Protein AF-A0A946WV49-F1 (afdb_monomer_lite)

Radius of gyration: 29.09 Å; chains: 1; bounding box: 54×86×63 Å

Sequence (162 aa):
MISLFKPFAFFIPVVTVVSLCIFGCSSELEPGNDSLSDRLSIEEINAKRGDACDCISNTIAKLDAFTLKMNSGEYKKSSDLNSALIVAMNGCMTPTGHQEADAAWSVSMSGCESFLSIRESMMLVSQTAALLKQAEQEELFKQTGGASGSAEILNRLSNKNK

Structure (mmCIF, N/CA/C/O backbone):
data_AF-A0A946WV49-F1
#
_entry.id   AF-A0A946WV49-F1
#
loop_
_atom_site.group_PDB
_atom_site.id
_atom_site.type_symbol
_atom_site.label_atom_id
_atom_site.label_alt_id
_atom_site.label_comp_id
_atom_site.label_asym_id
_atom_site.label_entity_id
_atom_site.label_seq_id
_atom_site.pdbx_PDB_ins_code
_atom_site.Cartn_x
_atom_site.Cartn_y
_atom_site.Cartn_z
_atom_site.occupancy
_atom_site.B_iso_or_equiv
_atom_site.auth_seq_id
_atom_site.auth_comp_id
_atom_site.auth_asym_id
_atom_site.auth_atom_id
_atom_site.pdbx_PDB_model_num
ATOM 1 N N . MET A 1 1 ? 31.275 76.960 12.014 1.00 36.88 1 MET A N 1
ATOM 2 C CA . MET A 1 1 ? 30.042 76.747 11.224 1.00 36.88 1 MET A CA 1
ATOM 3 C C . MET A 1 1 ? 30.268 75.494 10.401 1.00 36.88 1 MET A C 1
ATOM 5 O O . MET A 1 1 ? 31.186 75.488 9.601 1.00 36.88 1 MET A O 1
ATOM 9 N N . ILE A 1 2 ? 29.795 74.337 10.864 1.00 35.72 2 ILE A N 1
ATOM 10 C CA . ILE A 1 2 ? 28.419 73.823 10.707 1.00 35.72 2 ILE A CA 1
ATOM 11 C C . ILE A 1 2 ? 28.104 73.564 9.231 1.00 35.72 2 ILE A C 1
ATOM 13 O O . ILE A 1 2 ? 27.744 74.498 8.531 1.00 35.72 2 ILE A O 1
ATOM 17 N N . SER A 1 3 ? 28.231 72.276 8.881 1.00 32.59 3 SER A N 1
ATOM 18 C CA . SER A 1 3 ? 27.356 71.480 8.006 1.00 32.59 3 SER A CA 1
ATOM 19 C C . SER A 1 3 ? 27.187 71.953 6.542 1.00 32.59 3 SER A C 1
ATOM 21 O O . SER A 1 3 ? 27.555 73.053 6.177 1.00 32.59 3 SER A O 1
ATOM 23 N N . LEU A 1 4 ? 26.756 71.154 5.573 1.00 41.81 4 LEU A N 1
ATOM 24 C CA . LEU A 1 4 ? 25.966 69.935 5.599 1.00 41.81 4 LEU A CA 1
ATOM 25 C C . LEU A 1 4 ? 26.294 69.170 4.311 1.00 41.81 4 LEU A C 1
ATOM 27 O O . LEU A 1 4 ? 26.303 69.716 3.211 1.00 41.81 4 LEU A O 1
ATOM 31 N N . PHE A 1 5 ? 26.591 67.894 4.483 1.00 40.34 5 PHE A N 1
ATOM 32 C CA . PHE A 1 5 ? 26.733 66.919 3.419 1.00 40.34 5 PHE A CA 1
ATOM 33 C C . PHE A 1 5 ? 25.345 66.573 2.842 1.00 40.34 5 PHE A C 1
ATOM 35 O O . PHE A 1 5 ? 24.392 66.444 3.613 1.00 40.34 5 PHE A O 1
ATOM 42 N N . LYS A 1 6 ? 25.344 66.181 1.551 1.00 46.06 6 LYS A N 1
ATOM 43 C CA . LYS A 1 6 ? 24.518 65.110 0.924 1.00 46.06 6 LYS A CA 1
ATOM 44 C C . LYS A 1 6 ? 23.171 65.529 0.258 1.00 46.06 6 LYS A C 1
ATOM 46 O O . LYS A 1 6 ? 22.649 66.593 0.554 1.00 46.06 6 LYS A O 1
ATOM 51 N N . PRO A 1 7 ? 22.545 64.670 -0.582 1.00 51.38 7 PRO A N 1
ATOM 52 C CA . PRO A 1 7 ? 22.956 64.226 -1.934 1.00 51.38 7 PRO A CA 1
ATOM 53 C C . PRO A 1 7 ? 21.762 64.194 -2.932 1.00 51.38 7 PRO A C 1
ATOM 55 O O . PRO A 1 7 ? 20.624 64.193 -2.497 1.00 51.38 7 PRO A O 1
ATOM 58 N N . PHE A 1 8 ? 21.972 64.003 -4.240 1.00 42.09 8 PHE A N 1
ATOM 59 C CA . PHE A 1 8 ? 20.988 63.306 -5.100 1.00 42.09 8 PHE A CA 1
ATOM 60 C C . PHE A 1 8 ? 21.700 62.648 -6.288 1.00 42.09 8 PHE A C 1
ATOM 62 O O . PHE A 1 8 ? 21.727 63.159 -7.400 1.00 42.09 8 PHE A O 1
ATOM 69 N N . ALA A 1 9 ? 22.299 61.488 -6.031 1.00 45.59 9 ALA A N 1
ATOM 70 C CA . ALA A 1 9 ? 22.598 60.500 -7.059 1.00 45.59 9 ALA A CA 1
ATOM 71 C C . ALA A 1 9 ? 21.907 59.211 -6.614 1.00 45.59 9 ALA A C 1
ATOM 73 O O . ALA A 1 9 ? 22.410 58.467 -5.776 1.00 45.59 9 ALA A O 1
ATOM 74 N N . PHE A 1 10 ? 20.685 59.021 -7.102 1.00 45.97 10 PHE A N 1
ATOM 75 C CA . PHE A 1 10 ? 19.862 57.850 -6.835 1.00 45.97 10 PHE A CA 1
ATOM 76 C C . PHE A 1 10 ? 20.233 56.773 -7.865 1.00 45.97 10 PHE A C 1
ATOM 78 O O . PHE A 1 10 ? 19.526 56.554 -8.840 1.00 45.97 10 PHE A O 1
ATOM 85 N N . PHE A 1 11 ? 21.391 56.141 -7.679 1.00 43.84 11 PHE A N 1
ATOM 86 C CA . PHE A 1 11 ? 21.686 54.845 -8.286 1.00 43.84 11 PHE A CA 1
ATOM 87 C C . PHE A 1 11 ? 21.586 53.809 -7.178 1.00 43.84 11 PHE A C 1
ATOM 89 O O . PHE A 1 11 ? 22.450 53.711 -6.310 1.00 43.84 11 PHE A O 1
ATOM 96 N N . ILE A 1 12 ? 20.477 53.081 -7.188 1.00 52.62 12 ILE A N 1
ATOM 97 C CA . ILE A 1 12 ? 20.259 51.915 -6.349 1.00 52.62 12 ILE A CA 1
ATOM 98 C C . ILE A 1 12 ? 20.776 50.689 -7.115 1.00 52.62 12 ILE A C 1
ATOM 100 O O . ILE A 1 12 ? 20.146 50.299 -8.096 1.00 52.62 12 ILE A O 1
ATOM 104 N N . PRO A 1 13 ? 21.845 50.018 -6.658 1.00 46.16 13 PRO A N 1
ATOM 105 C CA . PRO A 1 13 ? 21.958 48.579 -6.792 1.00 46.16 13 PRO A CA 1
ATOM 106 C C . PRO A 1 13 ? 21.456 47.957 -5.484 1.00 46.16 13 PRO A C 1
ATOM 108 O O . PRO A 1 13 ? 22.174 47.848 -4.490 1.00 46.16 13 PRO A O 1
ATOM 111 N N . VAL A 1 14 ? 20.173 47.600 -5.470 1.00 47.38 14 VAL A N 1
ATOM 112 C CA . VAL A 1 14 ? 19.566 46.799 -4.406 1.00 47.38 14 VAL A CA 1
ATOM 113 C C . VAL A 1 14 ? 19.996 45.349 -4.637 1.00 47.38 14 VAL A C 1
ATOM 115 O O . VAL A 1 14 ? 19.584 44.703 -5.591 1.00 47.38 14 VAL A O 1
ATOM 118 N N . VAL A 1 15 ? 20.847 44.896 -3.715 1.00 52.91 15 VAL A N 1
ATOM 119 C CA . VAL A 1 15 ? 20.906 43.542 -3.150 1.00 52.91 15 VAL A CA 1
ATOM 120 C C . 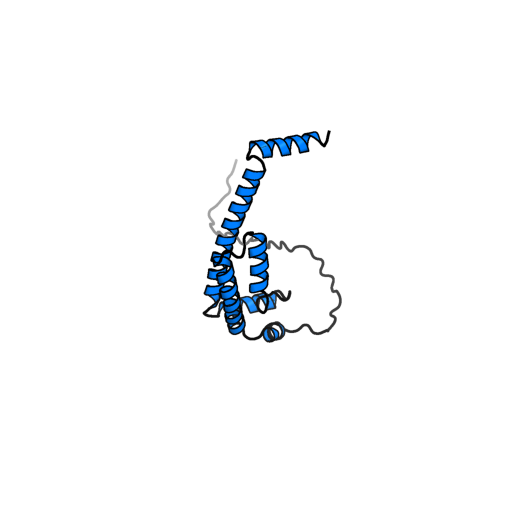VAL A 1 15 ? 21.405 42.426 -4.077 1.00 52.91 15 VAL A C 1
ATOM 122 O O . VAL A 1 15 ? 20.643 41.699 -4.701 1.00 52.91 15 VAL A O 1
ATOM 125 N N . THR A 1 16 ? 22.712 42.175 -4.002 1.00 56.03 16 THR A N 1
ATOM 126 C CA . THR A 1 16 ? 23.298 40.843 -4.219 1.00 56.03 16 THR A CA 1
ATOM 127 C C . THR A 1 16 ? 24.066 40.416 -2.972 1.00 56.03 16 THR A C 1
ATOM 129 O O . THR A 1 16 ? 25.289 40.500 -2.935 1.00 56.03 16 THR A O 1
ATOM 132 N N . VAL A 1 17 ? 23.346 39.972 -1.938 1.00 57.25 17 VAL A N 1
ATOM 133 C CA . VAL A 1 17 ? 23.888 39.083 -0.898 1.00 57.25 17 VAL A CA 1
ATOM 134 C C . VAL A 1 17 ? 22.772 38.135 -0.457 1.00 57.25 17 VAL A C 1
ATOM 136 O O . VAL A 1 17 ? 21.966 38.461 0.407 1.00 57.25 17 VAL A O 1
ATOM 139 N N . VAL A 1 18 ? 22.727 36.954 -1.065 1.00 47.72 18 VAL A N 1
ATOM 140 C CA . VAL A 1 18 ? 22.116 35.750 -0.480 1.00 47.72 18 VAL A CA 1
ATOM 141 C C . VAL A 1 18 ? 23.211 34.690 -0.580 1.00 47.72 18 VAL A C 1
ATOM 143 O O . VAL A 1 18 ? 23.402 34.071 -1.617 1.00 47.72 18 VAL A O 1
ATOM 146 N N . SER A 1 19 ? 24.210 34.773 0.299 1.00 51.50 19 SER A N 1
ATOM 147 C CA . SER A 1 19 ? 24.340 33.888 1.461 1.00 51.50 19 SER A CA 1
ATOM 148 C C . SER A 1 19 ? 24.060 32.428 1.100 1.00 51.50 19 SER A C 1
ATOM 150 O O . SER A 1 19 ? 22.930 31.954 1.200 1.00 51.50 19 SER A O 1
ATOM 152 N N . LEU A 1 20 ? 25.122 31.731 0.684 1.00 50.81 20 LEU A N 1
ATOM 153 C CA . LEU A 1 20 ? 25.182 30.277 0.654 1.00 50.81 20 LEU A CA 1
ATOM 154 C C . LEU A 1 20 ? 24.938 29.744 2.073 1.00 50.81 20 LEU A C 1
ATOM 156 O O . LEU A 1 20 ? 25.853 29.689 2.891 1.00 50.81 20 LEU A O 1
ATOM 160 N N . CYS A 1 21 ? 23.711 29.330 2.370 1.00 43.78 21 CYS A N 1
ATOM 161 C CA . CYS A 1 21 ? 23.438 28.496 3.533 1.00 43.78 21 CYS A CA 1
ATOM 162 C C . CYS A 1 21 ? 23.740 27.042 3.164 1.00 43.78 21 CYS A C 1
ATOM 164 O O . CYS A 1 21 ? 22.841 26.257 2.871 1.00 43.78 21 CYS A O 1
ATOM 166 N N . ILE A 1 22 ? 25.027 26.692 3.174 1.00 51.03 22 ILE A N 1
ATOM 167 C CA . ILE A 1 22 ? 25.474 25.301 3.244 1.00 51.03 22 ILE A CA 1
ATOM 168 C C . ILE A 1 22 ? 25.239 24.849 4.690 1.00 51.03 22 ILE A C 1
ATOM 170 O O . ILE A 1 22 ? 26.147 24.867 5.513 1.00 51.03 22 ILE A O 1
ATOM 174 N N . PHE A 1 23 ? 24.012 24.449 5.023 1.00 48.38 23 PHE A N 1
ATOM 175 C CA . PHE A 1 23 ? 23.802 23.511 6.127 1.00 48.38 23 PHE A CA 1
ATOM 176 C C . PHE A 1 23 ? 24.034 22.103 5.580 1.00 48.38 23 PHE A C 1
ATOM 178 O O . PHE A 1 23 ? 23.117 21.305 5.416 1.00 48.38 23 PHE A O 1
ATOM 185 N N . GLY A 1 24 ? 25.293 21.836 5.236 1.00 37.50 24 GLY A N 1
ATOM 186 C CA . GLY A 1 24 ? 25.787 20.480 5.101 1.00 37.50 24 GLY A CA 1
ATOM 187 C C . GLY A 1 24 ? 25.917 19.912 6.506 1.00 37.50 24 GLY A C 1
ATOM 188 O O . GLY A 1 24 ? 26.663 20.450 7.323 1.00 37.50 24 GLY A O 1
ATOM 189 N N . CYS A 1 25 ? 25.175 18.846 6.800 1.00 45.91 25 CYS A N 1
ATOM 190 C CA . CYS A 1 25 ? 25.564 17.943 7.872 1.00 45.91 25 CYS A CA 1
ATOM 191 C C . CYS A 1 25 ? 27.013 17.524 7.610 1.00 45.91 25 CYS A C 1
ATOM 193 O O . CYS A 1 25 ? 27.309 16.926 6.578 1.00 45.91 25 CYS A O 1
ATOM 195 N N . SER A 1 26 ? 27.901 17.874 8.538 1.00 46.25 26 SER A N 1
ATOM 196 C CA . SER A 1 26 ? 29.258 17.350 8.605 1.00 46.25 26 SER A CA 1
ATOM 197 C C . SER A 1 26 ? 29.184 15.827 8.654 1.00 46.25 26 SER A C 1
ATOM 199 O O . SER A 1 26 ? 28.829 15.231 9.667 1.00 46.25 26 SER A O 1
ATOM 201 N N . SER A 1 27 ? 29.507 15.191 7.541 1.00 44.69 27 SER A N 1
ATOM 202 C CA . SER A 1 27 ? 30.120 13.875 7.541 1.00 44.69 27 SER A CA 1
ATOM 203 C C . SER A 1 27 ? 31.398 14.046 6.748 1.00 44.69 27 SER A C 1
ATOM 205 O O . SER A 1 27 ? 31.383 14.343 5.557 1.00 44.69 27 SER A O 1
ATOM 207 N N . GLU A 1 28 ? 32.487 14.008 7.501 1.00 43.12 28 GLU A N 1
ATOM 208 C CA . GLU A 1 28 ? 33.867 13.982 7.053 1.00 43.12 28 GLU A CA 1
ATOM 209 C C . GLU A 1 28 ? 33.983 13.006 5.871 1.00 43.12 28 GLU A C 1
ATOM 211 O O . GLU A 1 28 ? 33.748 11.806 6.013 1.00 43.12 28 GLU A O 1
ATOM 216 N N . LEU A 1 29 ? 34.240 13.540 4.675 1.00 46.19 29 LEU A N 1
ATOM 217 C CA . LEU A 1 29 ? 34.563 12.740 3.499 1.00 46.19 29 LEU A CA 1
ATOM 218 C C . LEU A 1 29 ? 36.008 12.266 3.656 1.00 46.19 29 LEU A C 1
ATOM 220 O O . LEU A 1 29 ? 36.939 12.885 3.146 1.00 46.19 29 LEU A O 1
ATOM 224 N N . GLU A 1 30 ? 36.182 11.165 4.376 1.00 43.03 30 GLU A N 1
ATOM 225 C CA . GLU A 1 30 ? 37.360 10.320 4.223 1.00 43.03 30 GLU A CA 1
ATOM 226 C C . GLU A 1 30 ? 37.374 9.789 2.775 1.00 43.03 30 GLU A C 1
ATOM 228 O O . GLU A 1 30 ? 36.382 9.185 2.346 1.00 43.03 30 GLU A O 1
ATOM 233 N N . PRO A 1 31 ? 38.455 9.971 1.989 1.00 45.38 31 PRO A N 1
ATOM 234 C CA . PRO A 1 31 ? 38.607 9.333 0.688 1.00 45.38 31 PRO A CA 1
ATOM 235 C C . PRO A 1 31 ? 38.966 7.859 0.917 1.00 45.38 31 PRO A C 1
ATOM 237 O O . PRO A 1 31 ? 40.100 7.413 0.745 1.00 45.38 31 PRO A O 1
ATOM 240 N N . GLY A 1 32 ? 37.977 7.102 1.383 1.00 37.28 32 GLY A N 1
ATOM 241 C CA . GLY A 1 32 ? 38.067 5.678 1.647 1.00 37.28 32 GLY A CA 1
ATOM 242 C C . GLY A 1 32 ? 37.874 4.883 0.366 1.00 37.28 32 GLY A C 1
ATOM 243 O O . GLY A 1 32 ? 36.765 4.462 0.075 1.00 37.28 32 GLY A O 1
ATOM 244 N N . ASN A 1 33 ? 38.980 4.674 -0.349 1.00 35.75 33 ASN A N 1
ATOM 245 C CA . ASN A 1 33 ? 39.256 3.508 -1.188 1.00 35.75 33 ASN A CA 1
ATOM 246 C C . ASN A 1 33 ? 38.115 3.107 -2.151 1.00 35.75 33 ASN A C 1
ATOM 248 O O . ASN A 1 33 ? 37.256 2.290 -1.809 1.00 35.75 33 ASN A O 1
ATOM 252 N N . ASP A 1 34 ? 38.161 3.635 -3.380 1.00 42.03 34 ASP A N 1
ATOM 253 C CA . ASP A 1 34 ? 37.418 3.111 -4.530 1.00 42.03 34 ASP A CA 1
ATOM 254 C C . ASP A 1 34 ? 37.836 1.655 -4.790 1.00 42.03 34 ASP A C 1
ATOM 256 O O . ASP A 1 34 ? 38.673 1.328 -5.632 1.00 42.03 34 ASP A O 1
ATOM 260 N N . SER A 1 35 ? 37.219 0.751 -4.035 1.00 37.72 35 SER A N 1
ATOM 261 C CA . SER A 1 35 ? 37.015 -0.622 -4.446 1.00 37.72 35 SER A CA 1
ATOM 262 C C . SER A 1 35 ? 36.158 -0.566 -5.707 1.00 37.72 35 SER A C 1
ATOM 264 O O . SER A 1 35 ? 34.937 -0.416 -5.644 1.00 37.72 35 SER A O 1
ATOM 266 N N . LEU A 1 36 ? 36.833 -0.639 -6.854 1.00 44.16 36 LEU A N 1
ATOM 267 C CA . LEU A 1 36 ? 36.302 -0.947 -8.181 1.00 44.16 36 LEU A CA 1
ATOM 268 C C . LEU A 1 36 ? 35.616 -2.327 -8.169 1.00 44.16 36 LEU A C 1
ATOM 270 O O . LEU A 1 36 ? 36.095 -3.286 -8.766 1.00 44.16 36 LEU A O 1
ATOM 274 N N . SER A 1 37 ? 34.509 -2.435 -7.444 1.00 41.31 37 SER A N 1
ATOM 275 C CA . SER A 1 37 ? 33.667 -3.619 -7.352 1.00 41.31 37 SER A CA 1
ATOM 276 C C . SER A 1 37 ? 32.230 -3.180 -7.628 1.00 41.31 37 SER A C 1
ATOM 278 O O . SER A 1 37 ? 31.565 -2.647 -6.745 1.00 41.31 37 SER A O 1
ATOM 280 N N . ASP A 1 38 ? 31.797 -3.350 -8.879 1.00 53.75 38 ASP A N 1
ATOM 281 C CA . ASP A 1 38 ? 30.407 -3.323 -9.360 1.00 53.75 38 ASP A CA 1
ATOM 282 C C . ASP A 1 38 ? 29.462 -2.297 -8.706 1.00 53.75 38 ASP A C 1
ATOM 284 O O . ASP A 1 38 ? 28.470 -2.647 -8.060 1.00 53.75 38 ASP A O 1
ATOM 288 N N . ARG A 1 39 ? 29.696 -0.998 -8.935 1.00 65.38 39 ARG A N 1
ATOM 289 C CA . ARG A 1 39 ? 28.597 -0.027 -8.827 1.00 65.38 39 ARG A CA 1
ATOM 290 C C . ARG A 1 39 ? 27.713 -0.170 -10.063 1.00 65.38 39 ARG A C 1
ATOM 292 O O . ARG A 1 39 ? 27.996 0.433 -11.092 1.00 65.38 39 ARG A O 1
ATOM 299 N N . LEU A 1 40 ? 26.670 -0.994 -9.956 1.00 76.00 40 LEU A N 1
ATOM 300 C CA . LEU A 1 40 ? 25.604 -1.062 -10.959 1.00 76.00 40 LEU A CA 1
ATOM 301 C C . LEU A 1 40 ? 25.029 0.341 -11.196 1.00 76.00 40 LEU A C 1
ATOM 303 O O . LEU A 1 40 ? 24.801 1.092 -10.244 1.00 76.00 40 LEU A O 1
ATOM 307 N N . SER A 1 41 ? 24.784 0.676 -12.458 1.00 88.62 41 SER A N 1
ATOM 308 C CA . SER A 1 41 ? 24.081 1.899 -12.854 1.00 88.62 41 SER A CA 1
ATOM 309 C C . SER A 1 41 ? 22.634 1.914 -12.343 1.00 88.62 41 SER A C 1
ATOM 311 O O . SER A 1 41 ? 22.058 0.876 -11.999 1.00 88.62 41 SER A O 1
ATOM 313 N N . ILE A 1 42 ? 22.018 3.100 -12.311 1.00 89.44 42 ILE A N 1
ATOM 314 C CA . ILE A 1 42 ? 20.606 3.273 -11.928 1.00 89.44 42 ILE A CA 1
ATOM 315 C C . ILE A 1 42 ? 19.701 2.418 -12.824 1.00 89.44 42 ILE A C 1
ATOM 317 O O . ILE A 1 42 ? 18.779 1.758 -12.337 1.00 89.44 42 ILE A O 1
ATOM 321 N N . GLU A 1 43 ? 19.990 2.404 -14.122 1.00 86.69 43 GLU A N 1
ATOM 322 C CA . GLU A 1 43 ? 19.270 1.643 -15.135 1.00 86.69 43 GLU A CA 1
ATOM 323 C C . GLU A 1 43 ? 19.370 0.141 -14.869 1.00 86.69 43 GLU A C 1
ATOM 325 O O . GLU A 1 43 ? 18.357 -0.548 -14.916 1.00 86.69 43 GLU A O 1
ATOM 330 N N . GLU A 1 44 ? 20.550 -0.375 -14.521 1.00 89.06 44 GLU A N 1
ATOM 331 C CA . GLU A 1 44 ? 20.735 -1.796 -14.200 1.00 89.06 44 GLU A CA 1
ATOM 332 C C . GLU A 1 44 ? 20.031 -2.201 -12.901 1.00 89.06 44 GLU A C 1
ATOM 334 O O . GLU A 1 44 ? 19.468 -3.296 -12.816 1.00 89.06 44 GLU A O 1
ATOM 339 N N . ILE A 1 45 ? 20.038 -1.333 -11.885 1.00 88.81 45 ILE A N 1
ATOM 340 C CA . ILE A 1 45 ? 19.332 -1.576 -10.620 1.00 88.81 45 ILE A CA 1
ATOM 341 C C . ILE A 1 45 ? 17.822 -1.633 -10.866 1.00 88.81 45 ILE A C 1
ATOM 343 O O . ILE A 1 45 ? 17.157 -2.568 -10.415 1.00 88.81 45 ILE A O 1
ATOM 347 N N . ASN A 1 46 ? 17.274 -0.670 -11.609 1.00 90.44 46 ASN A N 1
ATOM 348 C CA . ASN A 1 46 ? 15.840 -0.616 -11.881 1.00 90.44 46 ASN A CA 1
ATOM 349 C C . ASN A 1 46 ? 15.390 -1.651 -12.919 1.00 90.44 46 ASN A C 1
ATOM 351 O O . ASN A 1 46 ? 14.302 -2.199 -12.771 1.00 90.44 46 ASN A O 1
ATOM 355 N N . ALA A 1 47 ? 16.227 -2.030 -13.888 1.00 89.31 47 ALA A N 1
ATOM 356 C CA . ALA A 1 47 ? 15.919 -3.111 -14.828 1.00 89.31 47 ALA A CA 1
ATOM 357 C C . ALA A 1 47 ? 15.667 -4.448 -14.111 1.00 89.31 47 ALA A C 1
ATOM 359 O O . ALA A 1 47 ? 14.799 -5.219 -14.519 1.00 89.31 47 ALA A O 1
ATOM 360 N N . LYS A 1 48 ? 16.362 -4.711 -12.994 1.00 90.19 48 LYS A N 1
ATOM 361 C CA . LYS A 1 48 ? 16.122 -5.902 -12.156 1.00 90.19 48 LYS A CA 1
ATOM 362 C C . LYS A 1 48 ? 14.748 -5.906 -11.478 1.00 90.19 48 LYS A C 1
ATOM 364 O O . LYS A 1 48 ? 14.294 -6.969 -11.062 1.00 90.19 48 LYS A O 1
ATOM 369 N N . ARG A 1 49 ? 14.092 -4.747 -11.348 1.00 90.94 49 ARG A N 1
ATOM 370 C CA . ARG A 1 49 ? 12.742 -4.618 -10.770 1.00 90.94 49 ARG A CA 1
ATOM 371 C C . ARG A 1 49 ? 11.634 -4.920 -11.783 1.00 90.94 49 ARG A C 1
ATOM 373 O O . ARG A 1 49 ? 10.506 -5.168 -11.363 1.00 90.94 49 ARG A O 1
ATOM 380 N N . GLY A 1 50 ? 11.964 -4.960 -13.075 1.00 92.44 50 GLY A N 1
ATOM 381 C CA . GLY A 1 50 ? 11.029 -5.229 -14.165 1.00 92.44 50 GLY A CA 1
ATOM 382 C C . GLY A 1 50 ? 10.342 -3.968 -14.684 1.00 92.44 50 GLY A C 1
ATOM 383 O O . GLY A 1 50 ? 10.891 -2.871 -14.602 1.00 92.44 50 GLY A O 1
ATOM 384 N N . ASP A 1 51 ? 9.144 -4.136 -15.240 1.00 95.75 51 ASP A N 1
ATOM 385 C CA . ASP A 1 51 ? 8.334 -3.026 -15.737 1.00 95.75 51 ASP A CA 1
ATOM 386 C C . ASP A 1 51 ? 7.594 -2.307 -14.594 1.00 95.75 51 ASP A C 1
ATOM 388 O O . ASP A 1 51 ? 7.037 -2.927 -13.680 1.00 95.75 51 ASP A O 1
ATOM 392 N N . ALA A 1 52 ? 7.599 -0.974 -14.636 1.00 95.62 52 ALA A N 1
ATOM 393 C CA . ALA A 1 52 ? 7.013 -0.146 -13.588 1.00 95.62 52 ALA A CA 1
ATOM 394 C C . ALA A 1 52 ? 5.479 -0.246 -13.547 1.00 95.62 52 ALA A C 1
ATOM 396 O O . ALA A 1 52 ? 4.890 -0.214 -12.465 1.00 95.62 52 ALA A O 1
ATOM 397 N N . CYS A 1 53 ? 4.813 -0.405 -14.690 1.00 96.44 53 CYS A N 1
ATOM 398 C CA . CYS A 1 53 ? 3.356 -0.483 -14.749 1.00 96.44 53 CYS A CA 1
ATOM 399 C C . CYS A 1 53 ? 2.838 -1.892 -14.454 1.00 96.44 53 CYS A C 1
ATOM 401 O O . CYS A 1 53 ? 1.791 -2.031 -13.813 1.00 96.44 53 CYS A O 1
ATOM 403 N N . ASP A 1 54 ? 3.607 -2.929 -14.779 1.00 96.38 54 ASP A N 1
ATOM 404 C CA . ASP A 1 54 ? 3.376 -4.283 -14.267 1.00 96.38 54 ASP A CA 1
ATOM 405 C C . ASP A 1 54 ? 3.521 -4.321 -12.742 1.00 96.38 54 ASP A C 1
ATOM 407 O O . ASP A 1 54 ? 2.709 -4.937 -12.045 1.00 96.38 54 ASP A O 1
ATOM 411 N N . CYS A 1 55 ? 4.520 -3.619 -12.193 1.00 95.69 55 CYS A N 1
ATOM 412 C CA . CYS A 1 55 ? 4.687 -3.479 -10.749 1.00 95.69 55 CYS A CA 1
ATOM 413 C C . CYS A 1 55 ? 3.446 -2.863 -10.080 1.00 95.69 55 CYS A C 1
ATOM 415 O O . CYS A 1 55 ? 2.935 -3.402 -9.090 1.00 95.69 55 CYS A O 1
ATOM 417 N N . ILE A 1 56 ? 2.928 -1.767 -10.639 1.00 96.38 56 ILE A N 1
ATOM 418 C CA . ILE A 1 56 ? 1.720 -1.102 -10.138 1.00 96.38 56 ILE A CA 1
ATOM 419 C C . ILE A 1 56 ? 0.500 -2.016 -10.247 1.00 96.38 56 ILE A C 1
ATOM 421 O O . ILE A 1 56 ? -0.207 -2.197 -9.257 1.00 96.38 56 ILE A O 1
ATOM 425 N N . SER A 1 57 ? 0.288 -2.651 -11.399 1.00 95.69 57 SER A N 1
ATOM 426 C CA . SER A 1 57 ? -0.856 -3.543 -11.630 1.00 95.69 57 SER A CA 1
ATOM 427 C C . SER A 1 57 ? -0.872 -4.717 -10.647 1.00 95.69 57 SER A C 1
ATOM 429 O O . SER A 1 57 ? -1.895 -5.011 -10.027 1.00 95.69 57 SER A O 1
ATOM 431 N N . ASN A 1 58 ? 0.289 -5.338 -10.419 1.00 95.19 58 ASN A N 1
ATOM 432 C CA . ASN A 1 58 ? 0.436 -6.410 -9.436 1.00 95.19 58 ASN A CA 1
ATOM 433 C C . ASN A 1 58 ? 0.200 -5.925 -8.001 1.00 95.19 58 ASN A C 1
ATOM 435 O O . ASN A 1 58 ? -0.357 -6.656 -7.180 1.00 95.19 58 ASN A O 1
ATOM 439 N N . THR A 1 59 ? 0.625 -4.703 -7.681 1.00 95.81 59 THR A N 1
ATOM 440 C CA . THR A 1 59 ? 0.418 -4.136 -6.345 1.00 95.81 59 THR A CA 1
ATOM 441 C C . THR A 1 59 ? -1.050 -3.805 -6.097 1.00 95.81 59 THR A C 1
ATOM 443 O O . THR A 1 59 ? -1.559 -4.099 -5.019 1.00 95.81 59 THR A O 1
ATOM 446 N N . ILE A 1 60 ? -1.765 -3.293 -7.099 1.00 95.69 60 ILE A N 1
ATOM 447 C CA . ILE A 1 60 ? -3.211 -3.052 -7.013 1.00 95.69 60 ILE A CA 1
ATOM 448 C C . ILE A 1 60 ? -3.959 -4.353 -6.735 1.00 95.69 60 ILE A C 1
ATOM 450 O O . ILE A 1 60 ? -4.735 -4.401 -5.790 1.00 95.69 60 ILE A O 1
ATOM 454 N N . ALA A 1 61 ? -3.648 -5.440 -7.444 1.00 95.44 61 ALA A N 1
ATOM 455 C CA . ALA A 1 61 ? -4.291 -6.731 -7.190 1.00 95.44 61 ALA A CA 1
ATOM 456 C C . ALA A 1 61 ? -4.101 -7.217 -5.736 1.00 95.44 61 ALA A C 1
ATOM 458 O O . ALA A 1 61 ? -5.022 -7.762 -5.120 1.00 95.44 61 ALA A O 1
ATOM 459 N N . LYS A 1 62 ? -2.915 -6.992 -5.149 1.00 96.50 62 LYS A N 1
ATOM 460 C CA . LYS A 1 62 ? -2.662 -7.281 -3.726 1.00 96.50 62 LYS A CA 1
ATOM 461 C C . LYS A 1 62 ? -3.455 -6.355 -2.803 1.00 96.50 62 LYS A C 1
ATOM 463 O O . LYS A 1 62 ? -3.962 -6.815 -1.779 1.00 96.50 62 LYS A O 1
ATOM 468 N N . LEU A 1 63 ? -3.568 -5.073 -3.149 1.00 95.94 63 LEU A N 1
ATOM 469 C CA . LEU A 1 63 ? -4.334 -4.089 -2.385 1.00 95.94 63 LEU A CA 1
ATOM 470 C C . LEU A 1 63 ? -5.838 -4.328 -2.441 1.00 95.94 63 LEU A C 1
ATOM 472 O O . LEU A 1 63 ? -6.501 -4.149 -1.421 1.00 95.94 63 LEU A O 1
ATOM 476 N N . ASP A 1 64 ? -6.369 -4.800 -3.561 1.00 95.19 64 ASP A N 1
ATOM 477 C CA . ASP A 1 64 ? -7.771 -5.191 -3.684 1.00 95.19 64 ASP A CA 1
ATOM 478 C C . ASP A 1 64 ? -8.073 -6.365 -2.749 1.00 95.19 64 ASP A C 1
ATOM 480 O O . ASP A 1 64 ? -9.001 -6.308 -1.938 1.00 95.19 64 ASP A O 1
ATOM 484 N N . ALA A 1 65 ? -7.225 -7.399 -2.770 1.00 95.88 65 ALA A N 1
ATOM 485 C CA . ALA A 1 65 ? -7.343 -8.533 -1.858 1.00 95.88 65 ALA A CA 1
ATOM 486 C C . ALA A 1 65 ? -7.230 -8.108 -0.383 1.00 95.88 65 ALA A C 1
ATOM 488 O O . ALA A 1 65 ? -7.998 -8.570 0.462 1.00 95.88 65 ALA A O 1
ATOM 489 N N . PHE A 1 66 ? -6.301 -7.204 -0.064 1.00 97.31 66 PHE A N 1
ATOM 490 C CA . PHE A 1 66 ? -6.171 -6.625 1.273 1.00 97.31 66 PHE A CA 1
ATOM 491 C C . PHE A 1 66 ? -7.428 -5.843 1.686 1.00 97.31 66 PHE A C 1
ATOM 493 O O . PHE A 1 66 ? -7.922 -6.007 2.803 1.00 97.31 66 PHE A O 1
ATOM 500 N N . THR A 1 67 ? -7.968 -5.024 0.786 1.00 96.06 67 THR A N 1
ATOM 501 C CA . THR A 1 67 ? -9.127 -4.160 1.041 1.00 96.06 67 THR A CA 1
ATOM 502 C C . THR A 1 67 ? -10.383 -4.982 1.296 1.00 96.06 67 THR A C 1
ATOM 504 O O . THR A 1 67 ? -11.155 -4.652 2.194 1.00 96.06 67 THR A O 1
ATOM 507 N N . LEU A 1 68 ? -10.564 -6.100 0.587 1.00 96.12 68 LEU A N 1
ATOM 508 C CA . LEU A 1 68 ? -11.657 -7.038 0.856 1.00 96.12 68 LEU A CA 1
ATOM 509 C C . LEU A 1 68 ? -11.611 -7.569 2.296 1.00 96.12 68 LEU A C 1
ATOM 511 O O . LEU A 1 68 ? -12.631 -7.552 2.983 1.00 96.12 68 LEU A O 1
ATOM 515 N N . LYS A 1 69 ? -10.427 -7.964 2.780 1.00 96.56 69 LYS A N 1
ATOM 516 C CA . LYS A 1 69 ? -10.225 -8.428 4.165 1.00 96.56 69 LYS A CA 1
ATOM 517 C C . LYS A 1 69 ? -10.444 -7.328 5.201 1.00 96.56 69 LYS A C 1
ATOM 519 O O . LYS A 1 69 ? -11.031 -7.543 6.262 1.00 96.56 69 LYS A O 1
ATOM 524 N N . MET A 1 70 ? -9.976 -6.121 4.893 1.00 96.31 70 MET A N 1
ATOM 525 C CA . MET A 1 70 ? -10.205 -4.953 5.738 1.00 96.31 70 MET A CA 1
ATOM 526 C C . MET A 1 70 ? -11.707 -4.675 5.879 1.00 96.31 70 MET A C 1
ATOM 528 O O . MET A 1 70 ? -12.202 -4.541 6.996 1.00 96.31 70 MET A O 1
ATOM 532 N N . ASN A 1 71 ? -12.443 -4.672 4.766 1.00 94.44 71 ASN A N 1
ATOM 533 C CA . ASN A 1 71 ? -13.878 -4.389 4.742 1.00 94.44 71 ASN A CA 1
ATOM 534 C C . ASN A 1 71 ? -14.728 -5.519 5.342 1.00 94.44 71 ASN A C 1
ATOM 536 O O . ASN A 1 71 ? -15.811 -5.251 5.856 1.00 94.44 71 ASN A O 1
ATOM 540 N N . SER A 1 72 ? -14.243 -6.765 5.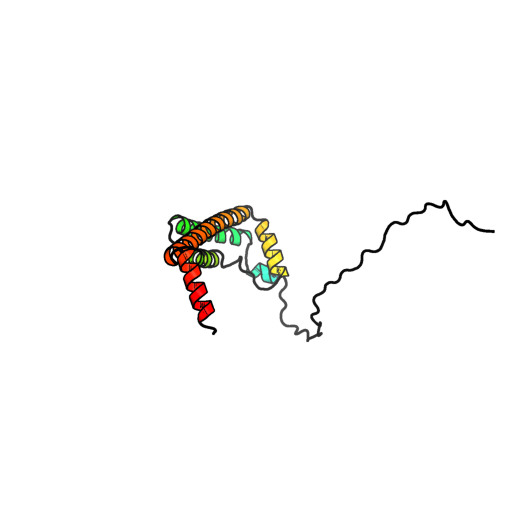350 1.00 96.12 72 SER A N 1
ATOM 541 C CA . SER A 1 72 ? -14.884 -7.859 6.094 1.00 96.12 72 SER A CA 1
ATOM 542 C C . SER A 1 72 ? -14.653 -7.779 7.608 1.00 96.12 72 SER A C 1
ATOM 544 O O . SER A 1 72 ? -15.138 -8.630 8.354 1.00 96.12 72 SER A O 1
ATOM 546 N N . GLY A 1 73 ? -13.903 -6.779 8.082 1.00 93.81 73 GLY A N 1
ATOM 547 C CA . GLY A 1 73 ? -13.588 -6.592 9.492 1.00 93.81 73 GLY A CA 1
ATOM 548 C C . GLY A 1 73 ? -12.638 -7.655 10.043 1.00 93.81 73 GLY A C 1
ATOM 549 O O . GLY A 1 73 ? -12.715 -7.951 11.238 1.00 93.81 73 GLY A O 1
ATOM 550 N N . GLU A 1 74 ? -11.781 -8.244 9.199 1.00 96.25 74 GLU A N 1
ATOM 551 C CA . GLU A 1 74 ? -10.770 -9.235 9.608 1.00 96.25 74 GLU A CA 1
ATOM 552 C C . GLU A 1 74 ? -9.799 -8.635 10.637 1.00 96.25 74 GLU A C 1
ATOM 554 O O . GLU A 1 74 ? -9.461 -9.277 11.630 1.00 96.25 74 GLU A O 1
ATOM 559 N N . TYR A 1 75 ? -9.422 -7.366 10.458 1.00 96.00 75 TYR A N 1
ATOM 560 C CA . TYR A 1 75 ? -8.524 -6.655 11.365 1.00 96.00 75 TYR A CA 1
ATOM 561 C C . TYR A 1 75 ? -9.308 -5.930 12.461 1.00 96.00 75 TYR A C 1
ATOM 563 O O . TYR A 1 75 ? -10.106 -5.035 12.184 1.00 96.00 75 TYR A O 1
ATOM 571 N N . LYS A 1 76 ? -9.067 -6.309 13.721 1.00 94.00 76 LYS A N 1
ATOM 572 C CA . LYS A 1 76 ? -9.675 -5.660 14.898 1.00 94.00 76 LYS A CA 1
ATOM 573 C C . LYS A 1 76 ? -8.806 -4.571 15.508 1.00 94.00 76 LYS A C 1
ATOM 575 O O . LYS A 1 76 ? -9.321 -3.745 16.251 1.00 94.00 76 LYS A O 1
ATOM 580 N N . LYS A 1 77 ? -7.510 -4.583 15.197 1.00 95.19 77 LYS A N 1
ATOM 581 C CA . LYS A 1 77 ? -6.539 -3.626 15.713 1.00 95.19 77 LYS A CA 1
ATOM 582 C C . LYS A 1 77 ? -5.842 -2.864 14.602 1.00 95.19 77 LYS A C 1
ATOM 584 O O . LYS A 1 77 ? -5.556 -3.415 13.537 1.00 95.19 77 LYS A O 1
ATOM 589 N N . SER A 1 78 ? -5.509 -1.612 14.888 1.00 95.38 78 SER A N 1
ATOM 590 C CA . SER A 1 78 ? -4.741 -0.733 14.011 1.00 95.38 78 SER A CA 1
ATOM 591 C C . SER A 1 78 ? -3.348 -1.309 13.716 1.00 95.38 78 SER A C 1
ATOM 593 O O . SER A 1 78 ? -2.871 -1.218 12.585 1.00 95.38 78 SER A O 1
ATOM 595 N N . SER A 1 79 ? -2.719 -1.981 14.689 1.00 95.50 79 SER A N 1
ATOM 596 C CA . SER A 1 79 ? -1.430 -2.671 14.517 1.00 95.50 79 SER A CA 1
ATOM 597 C C . SER A 1 79 ? -1.487 -3.810 13.500 1.00 95.50 79 SER A C 1
ATOM 599 O O . SER A 1 79 ? -0.575 -3.962 12.683 1.00 95.50 79 SER A O 1
ATOM 601 N N . ASP A 1 80 ? -2.558 -4.600 13.542 1.00 96.50 80 ASP A N 1
ATOM 602 C CA . ASP A 1 80 ? -2.716 -5.794 12.711 1.00 96.50 80 ASP A CA 1
ATOM 603 C C . ASP A 1 80 ? -3.001 -5.379 11.266 1.00 96.50 80 ASP A C 1
ATOM 605 O O . ASP A 1 80 ? -2.383 -5.893 10.333 1.00 96.50 80 ASP A O 1
ATOM 609 N N . LEU A 1 81 ? -3.855 -4.363 11.097 1.00 97.38 81 LEU A N 1
ATOM 610 C CA . LEU A 1 81 ? -4.134 -3.733 9.809 1.00 97.38 81 LEU A CA 1
ATOM 611 C C . LEU A 1 81 ? -2.857 -3.165 9.170 1.00 97.38 81 LEU A C 1
ATOM 613 O O . LEU A 1 81 ? -2.577 -3.456 8.008 1.00 97.38 81 LEU A O 1
ATOM 617 N N . ASN A 1 82 ? -2.048 -2.412 9.924 1.00 95.94 82 ASN A N 1
ATOM 618 C CA . ASN A 1 82 ? -0.789 -1.853 9.417 1.00 95.94 82 ASN A CA 1
ATOM 619 C C . ASN A 1 82 ? 0.216 -2.947 9.026 1.00 95.94 82 ASN A C 1
ATOM 621 O O . ASN A 1 82 ? 0.884 -2.838 8.000 1.00 95.94 82 ASN A O 1
ATOM 625 N N . SER A 1 83 ? 0.307 -4.018 9.817 1.00 96.44 83 SER A N 1
ATOM 626 C CA . SER A 1 83 ? 1.201 -5.145 9.524 1.00 96.44 83 SER A CA 1
ATOM 627 C C . SER A 1 83 ? 0.793 -5.861 8.236 1.00 96.44 83 SER A C 1
ATOM 629 O O . SER A 1 83 ? 1.636 -6.157 7.390 1.00 96.44 83 SER A O 1
ATOM 631 N N . ALA A 1 84 ? -0.507 -6.087 8.045 1.00 96.12 84 ALA A N 1
ATOM 632 C CA . ALA A 1 84 ? -1.033 -6.689 6.826 1.00 96.12 84 ALA A CA 1
ATOM 633 C C . ALA A 1 84 ? -0.870 -5.776 5.597 1.00 96.12 84 ALA A C 1
ATOM 635 O O . ALA A 1 84 ? -0.575 -6.274 4.510 1.00 96.12 84 ALA A O 1
ATOM 636 N N . LEU A 1 85 ? -0.986 -4.452 5.762 1.00 96.19 85 LEU A N 1
ATOM 637 C CA . LEU A 1 85 ? -0.736 -3.484 4.691 1.00 96.19 85 LEU A CA 1
ATOM 638 C C . LEU A 1 85 ? 0.710 -3.559 4.189 1.00 96.19 85 LEU A C 1
ATOM 640 O O . LEU A 1 85 ? 0.937 -3.576 2.981 1.00 96.19 85 LEU A O 1
ATOM 644 N N . ILE A 1 86 ? 1.684 -3.645 5.101 1.00 94.88 86 ILE A N 1
ATOM 645 C CA . ILE A 1 86 ? 3.104 -3.794 4.744 1.00 94.88 86 ILE A CA 1
ATOM 646 C C . ILE A 1 86 ? 3.301 -5.048 3.887 1.00 94.88 86 ILE A C 1
ATOM 648 O O . ILE A 1 86 ? 3.954 -4.994 2.849 1.00 94.88 86 ILE A O 1
ATOM 652 N N . VAL A 1 87 ? 2.687 -6.169 4.274 1.00 95.19 87 VAL A N 1
ATOM 653 C CA . VAL A 1 87 ? 2.757 -7.416 3.498 1.00 95.19 87 VAL A CA 1
ATOM 654 C C . VAL A 1 87 ? 2.130 -7.252 2.110 1.00 95.19 87 VAL A C 1
ATOM 656 O O . VAL A 1 87 ? 2.703 -7.731 1.133 1.00 95.19 87 VAL A O 1
ATOM 659 N N . ALA A 1 88 ? 0.993 -6.559 1.999 1.00 95.19 88 ALA A N 1
ATOM 660 C CA . ALA A 1 88 ? 0.331 -6.307 0.718 1.00 95.19 88 ALA A CA 1
ATOM 661 C C . ALA A 1 88 ? 1.165 -5.410 -0.217 1.00 95.19 88 ALA A C 1
ATOM 663 O O . ALA A 1 88 ? 1.200 -5.646 -1.423 1.00 95.19 88 ALA A O 1
ATOM 664 N N . MET A 1 89 ? 1.869 -4.424 0.344 1.00 92.62 89 MET A N 1
ATOM 665 C CA . MET A 1 89 ? 2.710 -3.475 -0.397 1.00 92.62 89 MET A CA 1
ATOM 666 C C . MET A 1 89 ? 4.110 -4.009 -0.723 1.00 92.62 89 MET A C 1
ATOM 668 O O . MET A 1 89 ? 4.805 -3.443 -1.568 1.00 92.62 89 MET A O 1
ATOM 672 N N . ASN A 1 90 ? 4.545 -5.092 -0.076 1.00 92.38 90 ASN A N 1
ATOM 673 C CA . ASN A 1 90 ? 5.863 -5.669 -0.310 1.00 92.38 90 ASN A CA 1
ATOM 674 C C . ASN A 1 90 ? 6.021 -6.206 -1.741 1.00 92.38 90 ASN A C 1
ATOM 676 O O . ASN A 1 90 ? 5.137 -6.866 -2.307 1.00 92.38 90 ASN A O 1
ATOM 680 N N . GLY A 1 91 ? 7.210 -5.986 -2.303 1.00 91.19 91 GLY A N 1
ATOM 681 C CA . GLY A 1 91 ? 7.597 -6.473 -3.621 1.00 91.19 91 GLY A CA 1
ATOM 682 C C . GLY A 1 91 ? 8.350 -5.410 -4.408 1.00 91.19 91 GLY A C 1
ATOM 683 O O . GLY A 1 91 ? 9.272 -4.784 -3.901 1.00 91.19 91 GLY A O 1
ATOM 684 N N . CYS A 1 92 ? 7.946 -5.197 -5.657 1.00 92.88 92 CYS A N 1
ATOM 685 C CA . CYS A 1 92 ? 8.614 -4.276 -6.576 1.00 92.88 92 CYS A CA 1
ATOM 686 C C . CYS A 1 92 ? 8.576 -2.799 -6.127 1.00 92.88 92 CYS A C 1
ATOM 688 O O . CYS A 1 92 ? 9.415 -2.016 -6.563 1.00 92.88 92 CYS A O 1
ATOM 690 N N . MET A 1 93 ? 7.658 -2.413 -5.232 1.00 90.81 93 MET A N 1
ATOM 691 C CA . MET A 1 93 ? 7.616 -1.071 -4.632 1.00 90.81 93 MET A CA 1
ATOM 692 C C . MET A 1 93 ? 8.582 -0.893 -3.451 1.00 90.81 93 MET A C 1
ATOM 694 O O . MET A 1 93 ? 8.794 0.231 -2.999 1.00 90.81 93 MET A O 1
ATOM 698 N N . THR A 1 94 ? 9.160 -1.976 -2.924 1.00 93.50 94 THR A N 1
ATOM 699 C CA . THR A 1 94 ? 10.052 -1.916 -1.763 1.00 93.50 94 THR A CA 1
ATOM 700 C C . THR A 1 94 ? 11.360 -1.205 -2.140 1.00 93.50 94 THR A C 1
ATOM 702 O O . THR A 1 94 ? 12.007 -1.625 -3.107 1.00 93.50 94 THR A O 1
ATOM 705 N N . PRO A 1 95 ? 11.776 -0.151 -1.405 1.00 92.94 95 PRO A N 1
ATOM 706 C CA . PRO A 1 95 ? 13.056 0.517 -1.625 1.00 92.94 95 PRO A CA 1
ATOM 707 C C . PRO A 1 95 ? 14.229 -0.459 -1.547 1.00 92.94 95 PRO A C 1
ATOM 709 O O . PRO A 1 95 ? 14.236 -1.374 -0.724 1.00 92.94 95 PRO A O 1
ATOM 712 N N . THR A 1 96 ? 15.227 -0.253 -2.399 1.00 91.38 96 THR A N 1
ATOM 713 C CA . THR A 1 96 ? 16.434 -1.095 -2.449 1.00 91.38 96 THR A CA 1
ATOM 714 C C . THR A 1 96 ? 17.574 -0.523 -1.613 1.00 91.38 96 THR A C 1
ATOM 716 O O . THR A 1 96 ? 18.567 -1.207 -1.388 1.00 91.38 96 THR A O 1
ATOM 719 N N . GLY A 1 97 ? 17.439 0.723 -1.145 1.00 91.88 97 GLY A N 1
ATOM 720 C CA . GLY A 1 97 ? 18.493 1.446 -0.430 1.00 91.88 97 GLY A CA 1
ATOM 721 C C . GLY A 1 97 ? 19.390 2.268 -1.357 1.00 91.88 97 GLY A C 1
ATOM 722 O O . GLY A 1 97 ? 20.228 3.029 -0.879 1.00 91.88 97 GLY A O 1
ATOM 723 N N . HIS A 1 98 ? 19.186 2.179 -2.674 1.00 93.50 98 HIS A N 1
ATOM 724 C CA . HIS A 1 98 ? 19.842 3.023 -3.665 1.00 93.50 98 HIS A CA 1
ATOM 725 C C . HIS A 1 98 ? 18.973 4.253 -3.938 1.00 93.50 98 HIS A C 1
ATOM 727 O O . HIS A 1 98 ? 18.098 4.214 -4.798 1.00 93.50 98 HIS A O 1
ATOM 733 N N . GLN A 1 99 ? 19.210 5.344 -3.203 1.00 93.12 99 GLN A N 1
ATOM 734 C CA . GLN A 1 99 ? 18.335 6.525 -3.185 1.00 93.12 99 GLN A CA 1
ATOM 735 C C . GLN A 1 99 ? 17.965 7.052 -4.582 1.00 93.12 99 GLN A C 1
ATOM 737 O O . GLN A 1 99 ? 16.794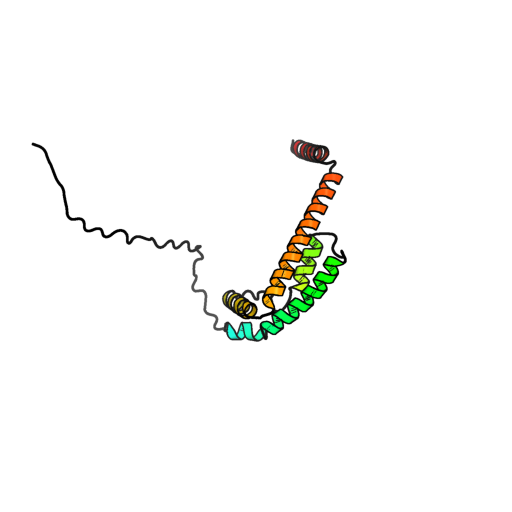 7.308 -4.849 1.00 93.12 99 GLN A O 1
ATOM 742 N N . GLU A 1 100 ? 18.943 7.197 -5.476 1.00 94.06 100 GLU A N 1
ATOM 743 C CA . GLU A 1 100 ? 18.720 7.715 -6.832 1.00 94.06 100 GLU A CA 1
ATOM 744 C C . GLU A 1 100 ? 17.905 6.738 -7.691 1.00 94.06 100 GLU A C 1
ATOM 746 O O . GLU A 1 100 ? 16.978 7.149 -8.390 1.00 94.06 100 GLU A O 1
ATOM 751 N N . ALA A 1 101 ? 18.182 5.436 -7.581 1.00 94.06 101 ALA A N 1
ATOM 752 C CA . ALA A 1 101 ? 17.423 4.412 -8.288 1.00 94.06 101 ALA A CA 1
ATOM 753 C C . ALA A 1 101 ? 15.992 4.288 -7.749 1.00 94.06 101 ALA A C 1
ATOM 755 O O . ALA A 1 101 ? 15.051 4.213 -8.535 1.00 94.06 101 ALA A O 1
ATOM 756 N N . ASP A 1 102 ? 15.804 4.347 -6.429 1.00 95.81 102 ASP A N 1
ATOM 757 C CA . ASP A 1 102 ? 14.492 4.341 -5.776 1.00 95.81 102 ASP A CA 1
ATOM 758 C C . ASP A 1 102 ? 13.660 5.583 -6.152 1.00 95.81 102 ASP A C 1
ATOM 760 O O . ASP A 1 102 ? 12.451 5.474 -6.389 1.00 95.81 102 ASP A O 1
ATOM 764 N N . ALA A 1 103 ? 14.298 6.750 -6.285 1.00 95.88 103 ALA A N 1
ATOM 765 C CA . ALA A 1 103 ? 13.648 7.965 -6.772 1.00 95.88 103 ALA A CA 1
ATOM 766 C C . ALA A 1 103 ? 13.228 7.834 -8.246 1.00 95.88 103 ALA A C 1
ATOM 768 O O . ALA A 1 103 ? 12.064 8.074 -8.573 1.00 95.88 103 ALA A O 1
ATOM 769 N N . ALA A 1 104 ? 14.133 7.395 -9.127 1.00 95.75 104 ALA A N 1
ATOM 770 C CA . ALA A 1 104 ? 13.833 7.180 -10.545 1.00 95.75 104 ALA A CA 1
ATOM 771 C C . ALA A 1 104 ? 12.734 6.121 -10.756 1.00 95.75 104 ALA A C 1
ATOM 773 O O . ALA A 1 104 ? 11.857 6.274 -11.610 1.00 95.75 104 ALA A O 1
ATOM 774 N N . TRP A 1 105 ? 12.735 5.072 -9.933 1.00 96.31 105 TRP A N 1
ATOM 775 C CA . TRP A 1 105 ? 11.705 4.039 -9.935 1.00 96.31 105 TRP A CA 1
ATOM 776 C C . TRP A 1 105 ? 10.338 4.596 -9.533 1.00 96.31 105 TRP A C 1
ATOM 778 O O . TRP A 1 105 ? 9.340 4.345 -10.206 1.00 96.31 105 TRP A O 1
ATOM 788 N N . SER A 1 106 ? 10.299 5.424 -8.487 1.00 95.06 106 SER A N 1
ATOM 789 C CA . SER A 1 106 ? 9.074 6.100 -8.041 1.00 95.06 106 SER A CA 1
ATOM 790 C C . SER A 1 106 ? 8.499 7.018 -9.123 1.00 95.06 106 SER A C 1
ATOM 792 O O . SER A 1 106 ? 7.290 7.014 -9.350 1.00 95.06 106 SER A O 1
ATOM 794 N N . VAL A 1 107 ? 9.359 7.759 -9.832 1.00 96.12 107 VAL A N 1
ATOM 795 C CA . VAL A 1 107 ? 8.950 8.593 -10.974 1.00 96.12 107 VAL A CA 1
ATOM 796 C C . VAL A 1 107 ? 8.373 7.732 -12.096 1.00 96.12 107 VAL A C 1
ATOM 798 O O . VAL A 1 107 ? 7.293 8.040 -12.596 1.00 96.12 107 VAL A O 1
ATOM 801 N N . SER A 1 108 ? 9.036 6.627 -12.443 1.00 95.81 108 SER A N 1
ATOM 802 C CA . SER A 1 108 ? 8.573 5.712 -13.495 1.00 95.81 108 SER A CA 1
ATOM 803 C C . SER A 1 108 ? 7.188 5.141 -13.178 1.00 95.81 108 SER A C 1
ATOM 805 O O . SER A 1 108 ? 6.281 5.213 -14.002 1.00 95.81 108 SER A O 1
ATOM 807 N N . MET A 1 109 ? 6.989 4.664 -11.947 1.00 95.75 109 MET A N 1
ATOM 808 C CA . MET A 1 109 ? 5.695 4.167 -11.469 1.00 95.75 109 MET A CA 1
ATOM 809 C C . MET A 1 109 ? 4.603 5.243 -11.470 1.00 95.75 109 MET A C 1
ATOM 811 O O . MET A 1 109 ? 3.453 4.945 -11.783 1.00 95.75 109 MET A O 1
ATOM 815 N N . SER A 1 110 ? 4.943 6.495 -11.145 1.00 94.75 110 SER A N 1
ATOM 816 C CA . SER A 1 110 ? 3.973 7.599 -11.128 1.00 94.75 110 SER A CA 1
ATOM 817 C C . SER A 1 110 ? 3.406 7.948 -12.509 1.00 94.75 110 SER A C 1
ATOM 819 O O . SER A 1 110 ? 2.348 8.568 -12.592 1.00 94.75 110 SER A O 1
ATOM 821 N N . GLY A 1 111 ? 4.089 7.535 -13.585 1.00 95.44 111 GLY A N 1
ATOM 822 C CA . GLY A 1 111 ? 3.625 7.692 -14.963 1.00 95.44 111 GLY A CA 1
ATOM 823 C C . GLY A 1 111 ? 2.592 6.651 -15.406 1.00 95.44 111 GLY A C 1
ATOM 824 O O . GLY A 1 111 ? 2.002 6.808 -16.472 1.00 95.44 111 GLY A O 1
ATOM 825 N N . CYS A 1 112 ? 2.358 5.601 -14.617 1.00 95.88 112 CYS A N 1
ATOM 826 C CA . CYS A 1 112 ? 1.380 4.568 -14.939 1.00 95.88 112 CYS A CA 1
ATOM 827 C C . CYS A 1 112 ? -0.046 5.061 -14.661 1.00 95.88 112 CYS A C 1
ATOM 829 O O . CYS A 1 112 ? -0.325 5.602 -13.592 1.00 95.88 112 CYS A O 1
ATOM 831 N N . GLU A 1 113 ? -0.971 4.817 -15.592 1.00 93.00 113 GLU A N 1
ATOM 832 C CA . GLU A 1 113 ? -2.374 5.261 -15.505 1.00 93.00 113 GLU A CA 1
ATOM 833 C C . GLU A 1 113 ? -3.051 4.843 -14.188 1.00 93.00 113 GLU A C 1
ATOM 835 O O . GLU A 1 113 ? -3.767 5.619 -13.556 1.00 93.00 113 GLU A O 1
ATOM 840 N N . SER A 1 114 ? -2.759 3.630 -13.728 1.00 90.81 114 SER A N 1
ATOM 841 C CA . SER A 1 114 ? -3.345 3.030 -12.533 1.00 90.81 114 SER A CA 1
ATOM 842 C C . SER A 1 114 ? -2.687 3.468 -11.215 1.00 90.81 114 SER A C 1
ATOM 844 O O . SER A 1 114 ? -3.166 3.107 -10.139 1.00 90.81 114 SER A O 1
ATOM 846 N N . PHE A 1 115 ? -1.628 4.288 -11.245 1.00 93.12 115 PHE A N 1
ATOM 847 C CA . PHE A 1 115 ? -0.921 4.731 -10.036 1.00 93.12 115 PHE A CA 1
ATOM 848 C C . PHE A 1 115 ? -1.845 5.441 -9.032 1.00 93.12 115 PHE A C 1
ATOM 850 O O . PHE A 1 115 ? -1.715 5.266 -7.816 1.00 93.12 115 PHE A O 1
ATOM 857 N N . LEU A 1 116 ? -2.821 6.213 -9.524 1.00 92.69 116 LEU A N 1
ATOM 858 C CA . LEU A 1 116 ? -3.767 6.938 -8.672 1.00 92.69 116 LEU A CA 1
ATOM 859 C C . LEU A 1 116 ? -4.611 6.007 -7.789 1.00 92.69 116 LEU A C 1
ATOM 861 O O . LEU A 1 116 ? -4.899 6.366 -6.645 1.00 92.69 116 LEU A O 1
ATOM 865 N N . SER A 1 117 ? -4.927 4.799 -8.257 1.00 92.94 117 SER A N 1
ATOM 866 C CA . SER A 1 117 ? -5.706 3.814 -7.500 1.00 92.94 117 SER A CA 1
ATOM 867 C C . SER A 1 117 ? -4.968 3.314 -6.255 1.00 92.94 117 SER A C 1
ATOM 869 O O . SER A 1 117 ? -5.594 3.052 -5.224 1.00 92.94 117 SER A O 1
ATOM 871 N N . ILE A 1 118 ? -3.629 3.253 -6.289 1.00 92.81 118 ILE A N 1
ATOM 872 C CA . ILE A 1 118 ? -2.829 2.943 -5.094 1.00 92.81 118 ILE A CA 1
ATOM 873 C C . ILE A 1 118 ? -3.003 4.046 -4.054 1.00 92.81 118 ILE A C 1
ATOM 875 O O . ILE A 1 118 ? -3.252 3.760 -2.882 1.00 92.81 118 ILE A O 1
ATOM 879 N N . ARG A 1 119 ? -2.915 5.315 -4.470 1.00 90.62 119 ARG A N 1
ATOM 880 C CA . ARG A 1 119 ? -3.085 6.459 -3.563 1.00 90.62 119 ARG A CA 1
ATOM 881 C C . ARG A 1 119 ? -4.464 6.449 -2.905 1.00 90.62 119 ARG A C 1
ATOM 883 O O . ARG A 1 119 ? -4.565 6.673 -1.702 1.00 90.62 119 ARG A O 1
ATOM 890 N N . GLU A 1 120 ? -5.513 6.190 -3.678 1.00 93.12 120 GLU A N 1
ATOM 891 C CA . GLU A 1 120 ? -6.888 6.100 -3.174 1.00 93.12 120 GLU A CA 1
ATOM 892 C C . GLU A 1 120 ? -7.059 4.960 -2.173 1.00 93.12 120 GLU A C 1
ATOM 894 O O . GLU A 1 120 ? -7.595 5.176 -1.084 1.00 93.12 120 GLU A O 1
ATOM 899 N N . SER A 1 121 ? -6.499 3.791 -2.486 1.00 93.56 121 SER A N 1
ATOM 900 C CA . SER A 1 121 ? -6.468 2.654 -1.566 1.00 93.56 121 SER A CA 1
ATOM 901 C C . SER A 1 121 ? -5.783 3.036 -0.253 1.00 93.56 121 SER A C 1
ATOM 903 O O . SER A 1 121 ? -6.365 2.865 0.813 1.00 93.56 121 SER A O 1
ATOM 905 N N . MET A 1 122 ? -4.595 3.650 -0.302 1.00 94.00 122 MET A N 1
ATOM 906 C CA . MET A 1 122 ? -3.870 4.081 0.904 1.00 94.00 122 MET A CA 1
ATOM 907 C C . MET A 1 122 ? -4.661 5.077 1.760 1.00 94.00 122 MET A C 1
ATOM 909 O O . MET A 1 122 ? -4.610 5.004 2.990 1.00 94.00 122 MET A O 1
ATOM 913 N N . MET A 1 123 ? -5.411 5.996 1.141 1.00 95.44 123 MET A N 1
ATOM 914 C CA . MET A 1 123 ? -6.279 6.918 1.881 1.00 95.44 123 MET A CA 1
ATOM 915 C C . MET A 1 123 ? -7.377 6.170 2.638 1.00 95.44 123 MET A C 1
ATOM 917 O O . MET A 1 123 ? -7.610 6.469 3.810 1.00 95.44 123 MET A O 1
ATOM 921 N N . LEU A 1 124 ? -8.012 5.183 2.002 1.00 94.94 124 LEU A N 1
ATOM 922 C CA . LEU A 1 124 ? -9.018 4.344 2.650 1.00 94.94 124 LEU A CA 1
ATOM 923 C C . LEU A 1 124 ? -8.418 3.570 3.832 1.00 94.94 124 LEU A C 1
ATOM 925 O O . LEU A 1 124 ? -8.983 3.581 4.925 1.00 94.94 124 LEU A O 1
ATOM 929 N N . VAL A 1 125 ? -7.246 2.956 3.646 1.00 95.69 125 VAL A N 1
ATOM 930 C CA . VAL A 1 125 ? -6.563 2.218 4.720 1.00 95.69 125 VAL A CA 1
ATOM 931 C C . VAL A 1 125 ? -6.233 3.130 5.903 1.00 95.69 125 VAL A C 1
ATOM 933 O O . VAL A 1 125 ? -6.476 2.761 7.052 1.00 95.69 125 VAL A O 1
ATOM 936 N N . SER A 1 126 ? -5.737 4.341 5.636 1.00 96.06 126 SER A N 1
ATOM 937 C CA . SER A 1 126 ? -5.421 5.340 6.664 1.00 96.06 126 SER A CA 1
ATOM 938 C C . SER A 1 126 ? -6.650 5.742 7.488 1.00 96.06 126 SER A C 1
ATOM 940 O O . SER A 1 126 ? -6.591 5.788 8.719 1.00 96.06 126 SER A O 1
ATOM 942 N N . GLN A 1 127 ? -7.791 5.966 6.827 1.00 96.38 127 GLN A N 1
ATOM 943 C CA . GLN A 1 127 ? -9.050 6.283 7.506 1.00 96.38 127 GLN A CA 1
ATOM 944 C C . GLN A 1 127 ? -9.502 5.133 8.412 1.00 96.38 127 GLN A C 1
ATOM 946 O O . GLN A 1 127 ? -9.815 5.357 9.582 1.00 96.38 127 GLN A O 1
ATOM 951 N N . THR A 1 128 ? -9.465 3.895 7.917 1.00 96.25 128 THR A N 1
ATOM 952 C CA . THR A 1 128 ? -9.824 2.714 8.714 1.00 96.25 128 THR A CA 1
ATOM 953 C C . THR A 1 128 ? -8.885 2.521 9.902 1.00 96.25 128 THR A C 1
ATOM 955 O O . THR A 1 128 ? -9.341 2.276 11.019 1.00 96.25 128 THR A O 1
ATOM 958 N N . ALA A 1 129 ? -7.576 2.684 9.703 1.00 96.44 129 ALA A N 1
ATOM 959 C CA . ALA A 1 129 ? -6.590 2.582 10.775 1.00 96.44 129 ALA A CA 1
ATOM 960 C C . ALA A 1 129 ? -6.835 3.620 11.884 1.00 96.44 129 ALA A C 1
ATOM 962 O O . ALA A 1 129 ? -6.710 3.300 13.069 1.00 96.44 129 ALA A O 1
ATOM 963 N N . ALA A 1 130 ? -7.220 4.847 11.517 1.00 96.50 130 ALA A N 1
ATOM 964 C CA . ALA A 1 130 ? -7.568 5.892 12.475 1.00 96.50 130 ALA A CA 1
ATOM 965 C C . ALA A 1 130 ? -8.813 5.530 13.300 1.00 96.50 130 ALA A C 1
ATOM 967 O O . ALA A 1 130 ? -8.802 5.717 14.517 1.00 96.50 130 ALA A O 1
ATOM 968 N N . LEU A 1 131 ? -9.848 4.966 12.669 1.00 96.56 131 LEU A N 1
ATOM 969 C CA . LEU A 1 131 ? -11.056 4.507 13.364 1.00 96.56 131 LEU A CA 1
ATOM 970 C C . LEU A 1 131 ? -10.757 3.365 14.341 1.00 96.56 131 LEU A C 1
ATOM 972 O O . LEU A 1 131 ? -11.191 3.418 15.491 1.00 96.56 131 LEU A O 1
ATOM 976 N N . LEU A 1 132 ? -9.967 2.368 13.925 1.00 96.31 132 LEU A N 1
ATOM 977 C CA . LEU A 1 132 ? -9.548 1.277 14.813 1.00 96.31 132 LEU A CA 1
ATOM 978 C C . LEU A 1 132 ? -8.7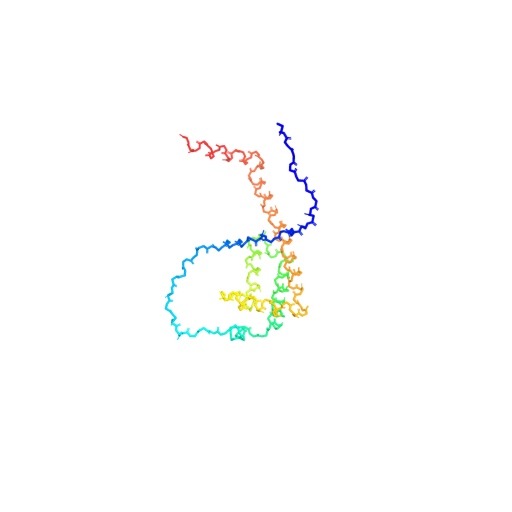63 1.811 16.013 1.00 96.31 132 LEU A C 1
ATOM 980 O O . LEU A 1 132 ? -9.031 1.429 17.147 1.00 96.31 132 LEU A O 1
ATOM 984 N N . LYS A 1 133 ? -7.844 2.752 15.784 1.00 96.19 133 LYS A N 1
ATOM 985 C CA . LYS A 1 133 ? -7.060 3.366 16.859 1.00 96.19 133 LYS A CA 1
ATOM 986 C C . LYS A 1 133 ? -7.926 4.150 17.848 1.00 96.19 133 LYS A C 1
ATOM 988 O O . LYS A 1 133 ? -7.660 4.121 19.047 1.00 96.19 133 LYS A O 1
ATOM 993 N N . GLN A 1 134 ? -8.953 4.850 17.370 1.00 95.06 134 GLN A N 1
ATOM 994 C CA . GLN A 1 134 ? -9.906 5.540 18.245 1.00 95.06 134 GLN A CA 1
ATOM 995 C C . GLN A 1 134 ? -10.707 4.547 19.092 1.00 95.06 134 GLN A C 1
ATOM 997 O O . GLN A 1 134 ? -10.821 4.744 20.301 1.00 95.06 134 GLN A O 1
ATOM 1002 N N . ALA A 1 135 ? -11.193 3.460 18.488 1.00 93.94 135 ALA A N 1
ATOM 1003 C CA . ALA A 1 135 ? -11.908 2.407 19.205 1.00 93.94 135 ALA A CA 1
ATOM 1004 C C . ALA A 1 135 ? -11.029 1.755 20.288 1.00 93.94 135 ALA A C 1
ATOM 1006 O O . ALA A 1 135 ? -11.454 1.630 21.434 1.00 93.94 135 ALA A O 1
ATOM 1007 N N . GLU A 1 136 ? -9.773 1.434 19.964 1.00 93.94 136 GLU A N 1
ATOM 1008 C CA . GLU A 1 136 ? -8.788 0.915 20.923 1.00 93.94 136 GLU A CA 1
ATOM 1009 C C . GLU A 1 136 ? -8.581 1.868 22.110 1.00 93.94 136 GLU A C 1
ATOM 1011 O O . GLU A 1 136 ? -8.557 1.443 23.265 1.00 93.94 136 GLU A O 1
ATOM 1016 N N . GLN A 1 137 ? -8.439 3.170 21.846 1.00 91.06 137 GLN A N 1
ATOM 1017 C CA . GLN A 1 137 ? -8.263 4.177 22.895 1.00 91.06 137 GLN A CA 1
ATOM 1018 C C . GLN A 1 137 ? -9.501 4.314 23.784 1.00 91.06 137 GLN A C 1
ATOM 1020 O O . GLN A 1 137 ? -9.366 4.457 25.000 1.00 91.06 137 GLN A O 1
ATOM 1025 N N . GLU A 1 138 ? -10.699 4.251 23.205 1.00 91.69 138 GLU A N 1
ATOM 1026 C CA . GLU A 1 138 ? -11.950 4.303 23.957 1.00 91.69 138 GLU A CA 1
ATOM 1027 C C . GLU A 1 138 ? -12.129 3.061 24.843 1.00 91.69 138 GLU A C 1
ATOM 1029 O O . GLU A 1 138 ? -12.530 3.177 26.004 1.00 91.69 138 GLU A O 1
ATOM 1034 N N . GLU A 1 139 ? -11.793 1.875 24.334 1.00 89.75 139 GLU A N 1
ATOM 1035 C CA . GLU A 1 139 ? -11.803 0.634 25.112 1.00 89.75 139 GLU A CA 1
ATOM 1036 C C . GLU A 1 139 ? -10.820 0.690 26.280 1.00 89.75 139 GLU A C 1
ATOM 1038 O O . GLU A 1 139 ? -11.191 0.363 27.409 1.00 89.75 139 GLU A O 1
ATOM 1043 N N . LEU A 1 140 ? -9.593 1.161 26.043 1.00 85.56 140 LEU A N 1
ATOM 1044 C CA . LEU A 1 140 ? -8.602 1.354 27.100 1.00 85.56 140 LEU A CA 1
ATOM 1045 C C . LEU A 1 140 ? -9.094 2.352 28.149 1.00 85.56 140 LEU A C 1
ATOM 1047 O O . LEU A 1 140 ? -9.020 2.063 29.340 1.00 85.56 140 LEU A O 1
ATOM 1051 N N . PHE A 1 141 ? -9.658 3.485 27.724 1.00 85.25 141 PHE A N 1
ATOM 1052 C CA . PHE A 1 141 ? -10.213 4.485 28.635 1.00 85.25 141 PHE A CA 1
ATOM 1053 C C . PHE A 1 141 ? -11.331 3.902 29.507 1.00 85.25 141 PHE A C 1
ATOM 1055 O O . PHE A 1 141 ? -11.365 4.144 30.715 1.00 85.25 141 PHE A O 1
ATOM 1062 N N . LYS A 1 142 ? -12.228 3.091 28.933 1.00 85.38 142 LYS A N 1
ATOM 1063 C CA . LYS A 1 142 ? -13.273 2.380 29.688 1.00 85.38 142 LYS A CA 1
ATOM 1064 C C . LYS A 1 142 ? -12.671 1.378 30.677 1.00 85.38 142 LYS A C 1
ATOM 1066 O O . LYS A 1 142 ? -13.093 1.346 31.832 1.00 85.38 142 LYS A O 1
ATOM 1071 N N . GLN A 1 143 ? -11.671 0.600 30.259 1.00 82.12 143 GLN A N 1
ATOM 1072 C CA . GLN A 1 143 ? -10.990 -0.377 31.118 1.00 82.12 143 GLN A CA 1
ATOM 1073 C C . GLN A 1 143 ? -10.246 0.279 32.287 1.00 82.12 143 GLN A C 1
ATOM 1075 O O . GLN A 1 143 ? -10.231 -0.268 33.387 1.00 82.12 143 GLN A O 1
ATOM 1080 N N . THR A 1 144 ? -9.681 1.472 32.095 1.00 79.25 144 THR A N 1
ATOM 1081 C CA . THR A 1 144 ? -9.003 2.233 33.154 1.00 79.25 144 THR A CA 1
ATOM 1082 C C . THR A 1 144 ? -9.962 3.056 34.017 1.00 79.25 144 THR A C 1
ATOM 1084 O O . THR A 1 144 ? -9.513 3.972 34.695 1.00 79.25 144 T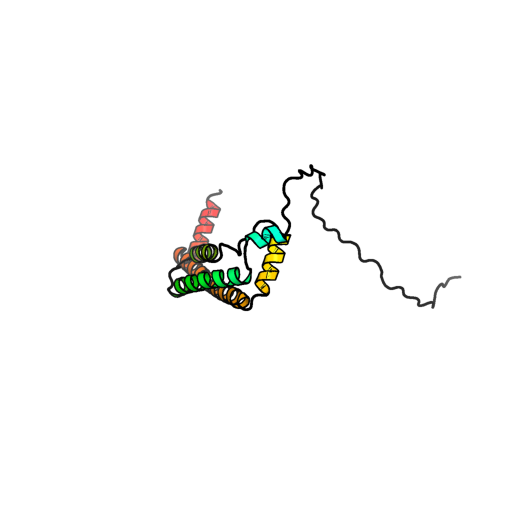HR A O 1
ATOM 1087 N N . GLY A 1 145 ? -11.276 2.804 33.993 1.00 75.88 145 GLY A N 1
ATOM 1088 C CA . GLY A 1 145 ? -12.250 3.565 34.791 1.00 75.88 145 GLY A CA 1
ATOM 1089 C C . GLY A 1 145 ? -12.347 5.045 34.394 1.00 75.88 145 GLY A C 1
ATOM 1090 O O . GLY A 1 145 ? -12.627 5.911 35.227 1.00 75.88 145 GLY A O 1
ATOM 1091 N N . GLY A 1 146 ? -12.054 5.352 33.131 1.00 75.94 146 GLY A N 1
ATOM 1092 C CA . GLY A 1 146 ? -12.034 6.695 32.574 1.00 75.94 146 GLY A CA 1
ATOM 1093 C C . GLY A 1 146 ? -10.987 7.610 33.208 1.00 75.94 146 GLY A C 1
ATOM 1094 O O . GLY A 1 146 ? -9.885 7.193 33.577 1.00 75.94 146 GLY A O 1
ATOM 1095 N N . ALA A 1 147 ? -11.342 8.889 33.346 1.00 71.56 147 ALA A N 1
ATOM 1096 C CA . ALA A 1 147 ? -10.471 9.899 33.943 1.00 71.56 147 ALA A CA 1
ATOM 1097 C C . ALA A 1 147 ? -10.136 9.581 35.412 1.00 71.56 147 ALA A C 1
ATOM 1099 O O . ALA A 1 147 ? -9.020 9.838 35.862 1.00 71.56 147 ALA A O 1
ATOM 1100 N N . SER A 1 148 ? -11.081 8.973 36.138 1.00 70.31 148 SER A N 1
ATOM 1101 C CA . SER A 1 148 ? -10.926 8.646 37.556 1.00 70.31 148 SER A CA 1
ATOM 1102 C C . SER A 1 148 ? -9.872 7.563 37.782 1.00 70.31 148 SER A C 1
ATOM 1104 O O . SER A 1 148 ? -8.956 7.759 38.579 1.00 70.31 148 SER A O 1
ATOM 1106 N N . GLY A 1 149 ? -9.949 6.434 37.073 1.00 71.81 149 GLY A N 1
ATOM 1107 C CA . GLY A 1 149 ? -8.964 5.367 37.269 1.00 71.81 149 GLY A CA 1
ATOM 1108 C C . GLY A 1 149 ? -7.608 5.670 36.617 1.00 71.81 149 GLY A C 1
ATOM 1109 O O . GLY A 1 149 ? -6.579 5.251 37.145 1.00 71.81 149 GLY A O 1
ATOM 1110 N N . SER A 1 150 ? -7.561 6.506 35.571 1.00 73.75 150 SER A N 1
ATOM 1111 C CA . SER A 1 150 ? -6.293 7.045 35.042 1.00 73.75 150 SER A CA 1
ATOM 1112 C C . SER A 1 150 ? -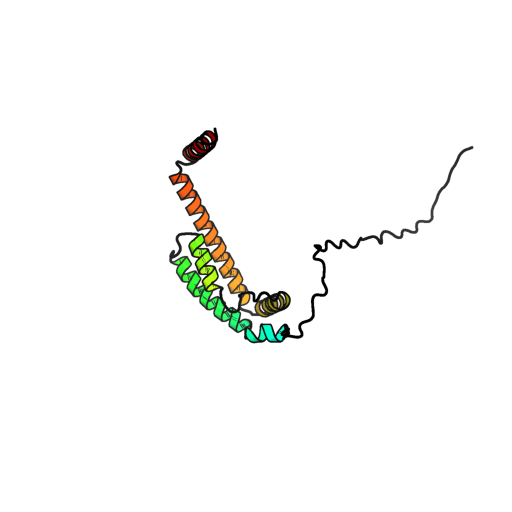5.557 7.901 36.083 1.00 73.75 150 SER A C 1
ATOM 1114 O O . SER A 1 150 ? -4.349 7.745 36.274 1.00 73.75 150 SER A O 1
ATOM 1116 N N . ALA A 1 151 ? -6.283 8.764 36.805 1.00 72.50 151 ALA A N 1
ATOM 1117 C CA . ALA A 1 151 ? -5.727 9.562 37.898 1.00 72.50 151 ALA A CA 1
ATOM 1118 C C . ALA A 1 151 ? -5.246 8.685 39.067 1.00 72.50 151 ALA A C 1
ATOM 1120 O O . ALA A 1 151 ? -4.213 8.971 39.673 1.00 72.50 151 ALA A O 1
ATOM 1121 N N . GLU A 1 152 ? -5.945 7.586 39.358 1.00 73.94 152 GLU A N 1
ATOM 1122 C CA . GLU A 1 152 ? -5.545 6.647 40.407 1.00 73.94 152 GLU A CA 1
ATOM 1123 C C . GLU A 1 152 ? -4.266 5.871 40.054 1.00 73.94 152 GLU A C 1
ATOM 1125 O O . GLU A 1 152 ? -3.374 5.744 40.897 1.00 73.94 152 GLU A O 1
ATOM 1130 N N . ILE A 1 153 ? -4.121 5.403 38.809 1.00 77.00 153 ILE A N 1
ATOM 1131 C CA . ILE A 1 153 ? -2.885 4.759 38.331 1.00 77.00 153 ILE A CA 1
ATOM 1132 C C . ILE A 1 153 ? -1.709 5.739 38.412 1.00 77.00 153 ILE A C 1
ATOM 1134 O O . ILE A 1 153 ? -0.644 5.382 38.921 1.00 77.00 153 ILE A O 1
ATOM 1138 N N . LEU A 1 154 ? -1.906 6.984 37.969 1.00 75.62 154 LEU A N 1
ATOM 1139 C CA . LEU A 1 154 ? -0.879 8.024 38.027 1.00 75.62 154 LEU A CA 1
ATOM 1140 C C . LEU A 1 154 ? -0.458 8.324 39.476 1.00 75.62 154 LEU A C 1
ATOM 1142 O O . LEU A 1 154 ? 0.732 8.422 39.771 1.00 75.62 154 LEU A O 1
ATOM 1146 N N . ASN A 1 155 ? -1.421 8.386 40.400 1.00 78.56 155 ASN A N 1
ATOM 1147 C CA . ASN A 1 155 ? -1.166 8.590 41.827 1.00 78.56 155 ASN A CA 1
ATOM 1148 C C . ASN A 1 155 ? -0.380 7.412 42.442 1.00 78.56 155 ASN A C 1
ATOM 1150 O O . ASN A 1 155 ? 0.573 7.612 43.197 1.00 78.56 155 ASN A O 1
ATOM 1154 N N . ARG A 1 156 ? -0.703 6.168 42.061 1.00 77.44 156 ARG A N 1
ATOM 1155 C CA . ARG A 1 156 ? 0.047 4.971 42.488 1.00 77.44 156 ARG A CA 1
ATOM 1156 C C . ARG A 1 156 ? 1.488 4.966 41.974 1.00 77.44 156 ARG A C 1
ATOM 1158 O O . ARG A 1 156 ? 2.379 4.566 42.716 1.00 77.44 156 ARG A O 1
ATOM 1165 N N . LEU A 1 157 ? 1.732 5.410 40.740 1.00 78.56 157 LEU A N 1
ATOM 1166 C CA . LEU A 1 157 ? 3.084 5.521 40.176 1.00 78.56 157 LEU A CA 1
ATOM 1167 C C . LEU A 1 157 ? 3.888 6.654 40.829 1.00 78.56 157 LEU A C 1
ATOM 1169 O O . LEU A 1 157 ? 5.061 6.465 41.142 1.00 78.56 157 LEU A O 1
ATOM 1173 N N . SER A 1 158 ? 3.255 7.799 41.100 1.00 78.38 158 SER A N 1
ATOM 1174 C CA . SER A 1 158 ? 3.902 8.942 41.755 1.00 78.38 158 SER A CA 1
ATOM 1175 C C . SER A 1 158 ? 4.336 8.637 43.191 1.00 78.38 158 SER A C 1
ATOM 1177 O O . SER A 1 158 ? 5.363 9.142 43.637 1.00 78.38 158 SER A O 1
ATOM 1179 N N . ASN A 1 159 ? 3.584 7.804 43.912 1.00 69.50 159 ASN A N 1
ATOM 1180 C CA . ASN A 1 159 ? 3.893 7.440 45.298 1.00 69.50 159 ASN A CA 1
ATOM 1181 C C . ASN A 1 159 ? 4.851 6.247 45.429 1.00 69.50 159 ASN A C 1
ATOM 1183 O O . ASN A 1 159 ? 5.324 5.980 46.526 1.00 69.50 159 ASN A O 1
ATOM 1187 N N . LYS A 1 160 ? 5.149 5.527 44.339 1.00 59.72 160 LYS A N 1
ATOM 1188 C CA . LYS A 1 160 ? 6.066 4.373 44.352 1.00 59.72 160 LYS A CA 1
ATOM 1189 C C . LYS A 1 160 ? 7.551 4.756 44.278 1.00 59.72 160 LYS A C 1
ATOM 1191 O O . LYS A 1 160 ? 8.397 3.896 44.488 1.00 59.72 160 LYS A O 1
ATOM 1196 N N . ASN A 1 161 ? 7.852 6.019 43.968 1.00 57.47 161 ASN A N 1
ATOM 1197 C CA . ASN A 1 161 ? 9.209 6.571 43.846 1.00 57.47 161 ASN A CA 1
ATOM 1198 C C . ASN A 1 161 ? 9.646 7.381 45.085 1.00 57.47 161 ASN A C 1
ATOM 1200 O O . ASN A 1 161 ? 10.526 8.236 44.980 1.00 57.47 161 ASN A O 1
ATOM 1204 N N . LYS A 1 162 ? 9.009 7.155 46.236 1.00 48.34 162 LYS A N 1
ATOM 1205 C CA . LYS A 1 162 ? 9.301 7.824 47.505 1.00 48.34 162 LYS A CA 1
ATOM 1206 C C . LYS A 1 162 ? 9.492 6.781 48.595 1.00 48.34 162 LYS A C 1
ATOM 1208 O O . LYS A 1 162 ? 10.368 7.015 49.452 1.00 48.34 162 LYS A O 1
#

Foldseek 3Di:
DDDDDDDDDPDDPPDDDDDPPPPDDDDDPDVPDPPPDDPDDLCRVLVVLPALQVLLVQLLVLLVVLVVCVVVVVDLALVVLVVSNCVSNDGSLDDPPPVVSNVVSVVRNVPHPCSVVVVVSVVVSVVSSVVSVVVVVVVVCVVCVHPVSVVVVVVVVVVVVD

pLDDT: mean 79.56, std 20.96, range [32.59, 97.38]

Secondary structure (DSSP, 8-state):
------------------------------------S----HHHHHHTT--HHHHHHHHHHHHHHHHHHHHTT---SHHHHHHHHHHHH-STTS--S-HHHHHHHHHHHHTSTTHHHHHHHHHHHHHHHHHHHHHHHHHHHHHTTHHHHHHHHHHHHHHTT-